Protein AF-A0A355YFS5-F1 (afdb_monomer)

pLDDT: mean 84.22, std 11.51, range [54.25, 98.62]

Structure (mmCIF, N/CA/C/O backbone):
data_AF-A0A355YFS5-F1
#
_entry.id   AF-A0A355YFS5-F1
#
loop_
_atom_site.group_PDB
_atom_site.id
_atom_site.type_symbol
_atom_site.label_atom_id
_atom_site.label_alt_id
_atom_site.label_comp_id
_atom_site.label_asym_id
_atom_site.label_entity_id
_atom_site.label_seq_id
_atom_site.pdbx_PDB_ins_code
_atom_site.Cartn_x
_atom_site.Cartn_y
_atom_site.Cartn_z
_atom_site.occupancy
_atom_site.B_iso_or_equiv
_atom_site.auth_seq_id
_atom_site.auth_comp_id
_atom_site.auth_asym_id
_atom_site.auth_atom_id
_atom_site.pdbx_PDB_model_num
ATOM 1 N N . PRO A 1 1 ? 4.089 -6.982 -7.637 1.00 54.25 1 PRO A N 1
ATOM 2 C CA . PRO A 1 1 ? 4.286 -6.676 -9.076 1.00 54.25 1 PRO A CA 1
ATOM 3 C C . PRO A 1 1 ? 3.265 -5.629 -9.540 1.00 54.25 1 PRO A C 1
ATOM 5 O O . PRO A 1 1 ? 2.140 -5.653 -9.047 1.00 54.25 1 PRO A O 1
ATOM 8 N N . ALA A 1 2 ? 3.640 -4.706 -10.433 1.00 56.62 2 ALA A N 1
ATOM 9 C CA . ALA A 1 2 ? 2.649 -3.838 -11.072 1.00 56.62 2 ALA A CA 1
ATOM 10 C C . ALA A 1 2 ? 1.625 -4.725 -11.798 1.00 56.62 2 ALA A C 1
ATOM 12 O O . ALA A 1 2 ? 2.013 -5.678 -12.477 1.00 56.62 2 ALA A O 1
ATOM 13 N N . SER A 1 3 ? 0.331 -4.475 -11.599 1.00 61.91 3 SER A N 1
ATOM 14 C CA . SER A 1 3 ? -0.702 -5.187 -12.350 1.00 61.91 3 SER A CA 1
ATOM 15 C C . SER A 1 3 ? -0.586 -4.822 -13.831 1.00 61.91 3 SER A C 1
ATOM 17 O O . SER A 1 3 ? -0.176 -3.714 -14.175 1.00 61.91 3 SER A O 1
ATOM 19 N N . SER A 1 4 ? -0.964 -5.737 -14.722 1.00 66.31 4 SER A N 1
ATOM 20 C CA . SER A 1 4 ? -0.893 -5.555 -16.181 1.00 66.31 4 SER A CA 1
ATOM 21 C C . SER A 1 4 ? -1.813 -4.451 -16.734 1.00 66.31 4 SER A C 1
ATOM 23 O O . SER A 1 4 ? -1.929 -4.313 -17.950 1.00 66.31 4 SER A O 1
ATOM 25 N N . GLY A 1 5 ? -2.493 -3.687 -15.871 1.00 71.69 5 GLY A N 1
ATOM 26 C CA . GLY A 1 5 ? -3.532 -2.736 -16.255 1.00 71.69 5 GLY A CA 1
ATOM 27 C C . GLY A 1 5 ? -4.729 -3.410 -16.940 1.00 71.69 5 GLY A C 1
ATOM 28 O O . GLY A 1 5 ? -4.944 -4.617 -16.816 1.00 71.69 5 GLY A O 1
ATOM 29 N N . LEU A 1 6 ? -5.518 -2.618 -17.670 1.00 78.25 6 LEU A N 1
ATOM 30 C CA . LEU A 1 6 ? -6.609 -3.101 -18.522 1.00 78.25 6 LEU A CA 1
ATOM 31 C C . LEU A 1 6 ? -6.033 -3.744 -19.794 1.00 78.25 6 LEU A C 1
ATOM 33 O O . LEU A 1 6 ? -5.452 -3.062 -20.637 1.00 78.25 6 LEU A O 1
ATOM 37 N N . ALA A 1 7 ? -6.206 -5.058 -19.947 1.00 81.88 7 ALA A N 1
ATOM 38 C CA . ALA A 1 7 ? -5.691 -5.814 -21.087 1.00 81.88 7 ALA A CA 1
ATOM 39 C C . ALA A 1 7 ? -6.626 -5.717 -22.307 1.00 81.88 7 ALA A C 1
ATOM 41 O O . ALA A 1 7 ? -7.400 -6.629 -22.589 1.00 81.88 7 ALA A O 1
ATOM 42 N N . LEU A 1 8 ? -6.549 -4.607 -23.040 1.00 82.44 8 LEU A N 1
ATOM 43 C CA . LEU A 1 8 ? -7.250 -4.437 -24.316 1.00 82.44 8 LEU A CA 1
ATOM 44 C C . LEU A 1 8 ? -6.327 -4.843 -25.477 1.00 82.44 8 LEU A C 1
ATOM 46 O O . LEU A 1 8 ? -5.224 -4.317 -25.610 1.00 82.44 8 LEU A O 1
ATOM 50 N N . GLY A 1 9 ? -6.762 -5.797 -26.306 1.00 85.25 9 GLY A N 1
ATOM 51 C CA . GLY A 1 9 ? -6.006 -6.261 -27.481 1.00 85.25 9 GLY A CA 1
ATOM 52 C C . GLY A 1 9 ? -4.745 -7.087 -27.157 1.00 85.25 9 GLY A C 1
ATOM 53 O O . GLY A 1 9 ? -4.552 -7.494 -26.007 1.00 85.25 9 GLY A O 1
ATOM 54 N N . PRO A 1 10 ? -3.887 -7.383 -28.152 1.00 87.38 10 PRO A N 1
ATOM 55 C CA . PRO A 1 10 ? -2.641 -8.133 -27.959 1.00 87.38 10 PRO A CA 1
ATOM 56 C C . PRO A 1 10 ? -1.566 -7.307 -27.230 1.00 87.38 10 PRO A C 1
ATOM 58 O O . PRO A 1 10 ? -1.529 -6.084 -27.342 1.00 87.38 10 PRO A O 1
ATOM 61 N N . ALA A 1 11 ? -0.677 -7.984 -26.492 1.00 87.38 11 ALA A N 1
ATOM 62 C CA . ALA A 1 11 ? 0.409 -7.343 -25.740 1.00 87.38 11 ALA A CA 1
ATOM 63 C C . ALA A 1 11 ? 1.517 -6.771 -26.635 1.00 87.38 11 ALA A C 1
ATOM 65 O O . ALA A 1 11 ? 2.114 -5.739 -26.332 1.00 87.38 11 ALA A O 1
ATOM 66 N N . LEU A 1 12 ? 1.780 -7.482 -27.730 1.00 90.62 12 LEU A N 1
ATOM 67 C CA . LEU A 1 12 ? 2.804 -7.194 -28.720 1.00 90.62 12 LEU A CA 1
ATOM 68 C C . LEU A 1 12 ? 2.163 -7.319 -30.099 1.00 90.62 12 LEU A C 1
ATOM 70 O O . LEU A 1 12 ? 1.553 -8.348 -30.402 1.00 90.62 12 LEU A O 1
ATOM 74 N N . ALA A 1 13 ? 2.320 -6.291 -30.922 1.00 90.38 13 ALA A N 1
ATOM 75 C CA . ALA A 1 13 ? 1.949 -6.307 -32.330 1.00 90.38 13 ALA A CA 1
ATOM 76 C C . ALA A 1 13 ? 3.207 -6.206 -33.199 1.00 90.38 13 ALA A C 1
ATOM 78 O O . ALA A 1 13 ? 4.175 -5.535 -32.839 1.00 90.38 13 ALA A O 1
ATOM 79 N N . GLU A 1 14 ? 3.202 -6.895 -34.335 1.00 89.94 14 GLU A N 1
ATOM 80 C CA . GLU A 1 14 ? 4.284 -6.811 -35.316 1.00 89.94 14 GLU A CA 1
ATOM 81 C C . GLU A 1 14 ? 4.243 -5.464 -36.036 1.00 89.94 14 GLU A C 1
ATOM 83 O O . GLU A 1 14 ? 3.168 -4.913 -36.285 1.00 89.94 14 GLU A O 1
ATOM 88 N N . THR A 1 15 ? 5.418 -4.933 -36.368 1.00 90.38 15 THR A N 1
ATOM 89 C CA . THR A 1 15 ? 5.541 -3.769 -37.246 1.00 90.38 15 THR A CA 1
ATOM 90 C C . THR A 1 15 ? 6.136 -4.198 -38.593 1.00 90.38 15 THR A C 1
ATOM 92 O O . THR A 1 15 ? 6.655 -5.308 -38.719 1.00 90.38 15 THR A O 1
ATOM 95 N N . PRO A 1 16 ? 6.098 -3.335 -39.625 1.00 92.94 16 PRO A N 1
ATOM 96 C CA . PRO A 1 16 ? 6.735 -3.624 -40.913 1.00 92.94 16 PRO A CA 1
ATOM 97 C C . PRO A 1 16 ? 8.262 -3.792 -40.837 1.00 92.94 16 PRO A C 1
ATOM 99 O O . PRO A 1 16 ? 8.883 -4.228 -41.803 1.00 92.94 16 PRO A O 1
ATOM 102 N N . GLN A 1 17 ? 8.883 -3.400 -39.722 1.00 93.25 17 GLN A N 1
ATOM 103 C CA . GLN A 1 17 ? 10.323 -3.482 -39.519 1.00 93.25 17 GLN A CA 1
ATOM 104 C C . GLN A 1 17 ? 10.672 -4.817 -38.844 1.00 93.25 17 GLN A C 1
ATOM 106 O O . GLN A 1 17 ? 10.110 -5.138 -37.794 1.00 93.25 17 GLN A O 1
ATOM 111 N N . PRO A 1 18 ? 11.620 -5.595 -39.394 1.00 88.88 18 PRO A N 1
ATOM 112 C CA . PRO A 1 18 ? 12.079 -6.822 -38.755 1.00 88.88 18 PRO A CA 1
ATOM 113 C C . PRO A 1 18 ? 12.598 -6.550 -37.341 1.00 88.88 18 PRO A C 1
ATOM 115 O O . PRO A 1 18 ? 13.287 -5.556 -37.123 1.00 88.88 18 PRO A O 1
ATOM 118 N N . GLN A 1 19 ? 12.310 -7.456 -36.401 1.00 86.62 19 GLN A N 1
ATOM 119 C CA . GLN A 1 19 ? 12.773 -7.373 -35.004 1.00 86.62 19 GLN A CA 1
ATOM 120 C C . GLN A 1 19 ? 12.272 -6.132 -34.238 1.00 86.62 19 GLN A C 1
ATOM 122 O O . GLN A 1 19 ? 12.827 -5.771 -33.200 1.00 86.62 19 GLN A O 1
ATOM 127 N N . VAL A 1 20 ? 11.217 -5.475 -34.728 1.00 90.12 20 VAL A N 1
ATOM 128 C CA . VAL A 1 20 ? 10.570 -4.351 -34.052 1.00 90.12 20 VAL A CA 1
ATOM 129 C C . VAL A 1 20 ? 9.119 -4.721 -33.766 1.00 90.12 20 VAL A C 1
ATOM 131 O O . VAL A 1 20 ? 8.367 -5.119 -34.653 1.00 90.12 20 VAL A O 1
ATOM 134 N N . TRP A 1 21 ? 8.713 -4.569 -32.506 1.00 91.69 21 TRP A N 1
ATOM 135 C CA . TRP A 1 21 ? 7.347 -4.825 -32.059 1.00 91.69 21 TRP A CA 1
ATOM 136 C C . TRP A 1 21 ? 6.787 -3.606 -31.347 1.00 91.69 21 TRP A C 1
ATOM 138 O O . TRP A 1 21 ? 7.477 -2.944 -30.570 1.00 91.69 21 TRP A O 1
ATOM 148 N N . LEU A 1 22 ? 5.504 -3.348 -31.571 1.00 90.44 22 LEU A N 1
ATOM 149 C CA . LEU A 1 22 ? 4.749 -2.401 -30.772 1.00 90.44 22 LEU A CA 1
ATOM 150 C C . LEU A 1 22 ? 4.282 -3.107 -29.494 1.00 90.44 22 LEU A C 1
ATOM 152 O O . LEU A 1 22 ? 3.385 -3.950 -29.540 1.00 90.44 22 LEU A O 1
ATOM 156 N N . ALA A 1 23 ? 4.889 -2.758 -28.360 1.00 89.94 23 ALA A N 1
ATOM 157 C CA . ALA A 1 23 ? 4.477 -3.239 -27.045 1.00 89.94 23 ALA A CA 1
ATOM 158 C C . ALA A 1 23 ? 3.436 -2.293 -26.433 1.00 89.94 23 ALA A C 1
ATOM 160 O O . ALA A 1 23 ? 3.743 -1.150 -26.099 1.00 89.94 23 ALA A O 1
ATOM 161 N N . THR A 1 24 ? 2.203 -2.772 -26.272 1.00 88.56 24 THR A N 1
ATOM 162 C CA . THR A 1 24 ? 1.114 -2.024 -25.615 1.00 88.56 24 THR A CA 1
ATOM 163 C C . THR A 1 24 ? 1.088 -2.267 -24.107 1.00 88.56 24 THR A C 1
ATOM 165 O O . THR A 1 24 ? 0.632 -1.418 -23.344 1.00 88.56 24 THR A O 1
ATOM 168 N N . ARG A 1 25 ? 1.603 -3.423 -23.668 1.00 86.75 25 ARG A N 1
ATOM 169 C CA . ARG A 1 25 ? 1.786 -3.796 -22.261 1.00 86.75 25 ARG A CA 1
ATOM 170 C C . ARG A 1 25 ? 3.041 -4.645 -22.072 1.00 86.75 25 ARG A C 1
ATOM 172 O O . ARG A 1 25 ? 3.456 -5.376 -22.969 1.00 86.75 25 ARG A O 1
ATOM 179 N N . LEU A 1 26 ? 3.605 -4.581 -20.867 1.00 85.12 26 LEU A N 1
ATOM 180 C CA . LEU A 1 26 ? 4.709 -5.432 -20.422 1.00 85.12 26 LEU A CA 1
ATOM 181 C C . LEU A 1 26 ? 4.170 -6.794 -19.961 1.00 85.12 26 LEU A C 1
ATOM 183 O O . LEU A 1 26 ? 3.861 -6.999 -18.791 1.00 85.12 26 LEU A O 1
ATOM 187 N N . ASP A 1 27 ? 4.041 -7.713 -20.912 1.00 87.12 27 ASP A N 1
ATOM 188 C CA . ASP A 1 27 ? 3.671 -9.113 -20.691 1.00 87.12 27 ASP A CA 1
ATOM 189 C C . ASP A 1 27 ? 4.923 -9.984 -20.866 1.00 87.12 27 ASP A C 1
ATOM 191 O O . ASP A 1 27 ? 5.345 -10.268 -21.988 1.00 87.12 27 ASP A O 1
ATOM 195 N N . LEU A 1 28 ? 5.570 -10.342 -19.751 1.00 87.50 28 LEU A N 1
ATOM 196 C CA . LEU A 1 28 ? 6.852 -11.054 -19.767 1.00 87.50 28 LEU A CA 1
ATOM 197 C C . LEU A 1 28 ? 6.768 -12.397 -20.519 1.00 87.50 28 LEU A C 1
ATOM 199 O O . LEU A 1 28 ? 7.638 -12.634 -21.355 1.00 87.50 28 LEU A O 1
ATOM 203 N N . PRO A 1 29 ? 5.745 -13.250 -20.311 1.00 88.12 29 PRO A N 1
ATOM 204 C CA . PRO A 1 29 ? 5.553 -14.449 -21.127 1.00 88.12 29 PRO A CA 1
ATOM 205 C C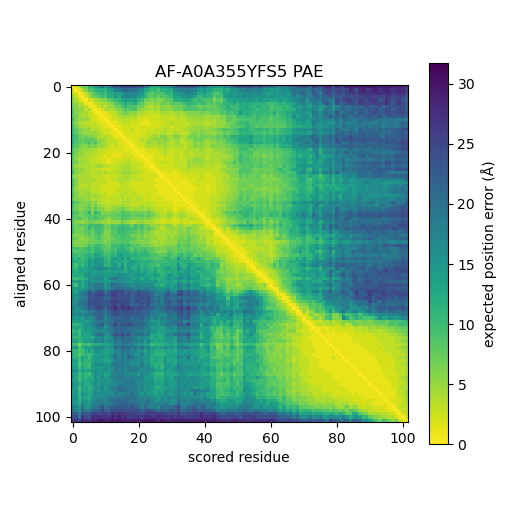 . PRO A 1 29 ? 5.458 -14.169 -22.632 1.00 88.12 29 PRO A C 1
ATOM 207 O O . PRO A 1 29 ? 6.119 -14.845 -23.423 1.00 88.12 29 PRO A O 1
ATOM 210 N N . ALA A 1 30 ? 4.677 -13.164 -23.043 1.00 88.38 30 ALA A N 1
ATOM 211 C CA . ALA A 1 30 ? 4.537 -12.821 -24.459 1.00 88.38 30 ALA A CA 1
ATOM 212 C C . ALA A 1 30 ? 5.858 -12.312 -25.062 1.00 88.38 30 ALA A C 1
ATOM 214 O O . ALA A 1 30 ? 6.200 -12.660 -26.193 1.00 88.38 30 ALA A O 1
ATOM 215 N N . ILE A 1 31 ? 6.620 -11.523 -24.298 1.00 89.75 31 ILE A N 1
ATOM 216 C CA . ILE A 1 31 ? 7.945 -11.037 -24.701 1.00 89.75 31 IL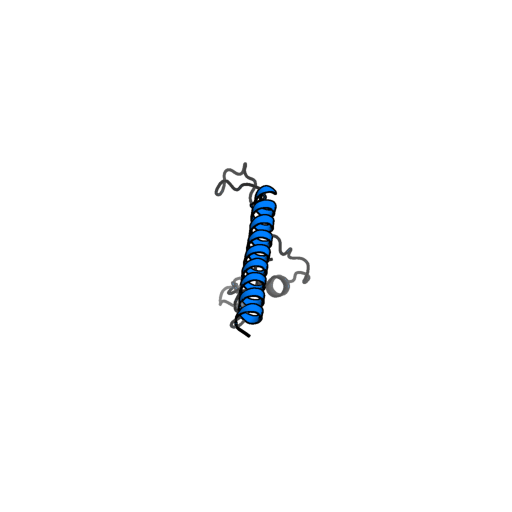E A CA 1
ATOM 217 C C . ILE A 1 31 ? 8.926 -12.208 -24.817 1.00 89.75 31 ILE A C 1
ATOM 219 O O . ILE A 1 31 ? 9.604 -12.328 -25.834 1.00 89.75 31 ILE A O 1
ATOM 223 N N . ALA A 1 32 ? 8.975 -13.101 -23.825 1.00 91.44 32 ALA A N 1
ATOM 224 C CA . ALA A 1 32 ? 9.856 -14.268 -23.842 1.00 91.44 32 ALA A CA 1
ATOM 225 C C . ALA A 1 32 ? 9.600 -15.142 -25.078 1.00 91.44 32 ALA A C 1
ATOM 227 O O . ALA A 1 32 ? 10.544 -15.493 -25.782 1.00 91.44 32 ALA A O 1
ATOM 228 N N . ALA A 1 33 ? 8.328 -15.398 -25.401 1.00 90.12 33 ALA A N 1
ATOM 229 C CA . ALA A 1 33 ? 7.946 -16.151 -26.592 1.00 90.12 33 ALA A CA 1
ATOM 230 C C . ALA A 1 33 ? 8.429 -15.484 -27.892 1.00 90.12 33 ALA A C 1
ATOM 232 O O . ALA A 1 33 ? 8.944 -16.165 -28.776 1.00 90.12 33 ALA A O 1
ATOM 233 N N . ARG A 1 34 ? 8.312 -14.152 -28.007 1.00 88.69 34 ARG A N 1
ATOM 234 C CA . ARG A 1 34 ? 8.794 -13.403 -29.184 1.00 88.69 34 ARG A CA 1
ATOM 235 C C . ARG A 1 34 ? 10.316 -13.390 -29.305 1.00 88.69 34 ARG A C 1
ATOM 237 O O . ARG A 1 34 ? 10.824 -13.395 -30.421 1.00 88.69 34 ARG A O 1
ATOM 244 N N . LEU A 1 35 ? 11.024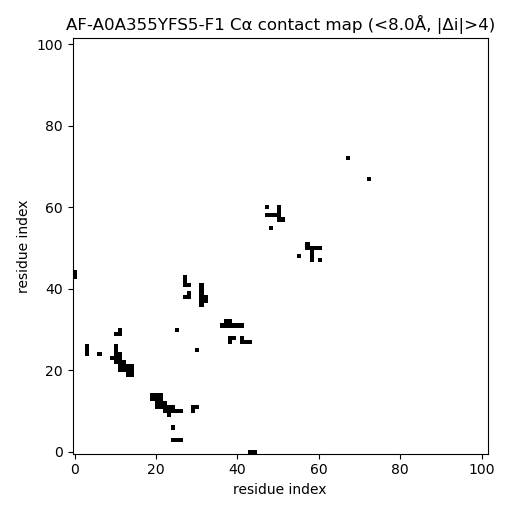 -13.405 -28.180 1.00 89.44 35 LEU A N 1
ATOM 245 C CA . LEU A 1 35 ? 12.487 -13.445 -28.129 1.00 89.44 35 LEU A CA 1
ATOM 246 C C . LEU A 1 35 ? 13.065 -14.869 -28.224 1.00 89.44 35 LEU A C 1
ATOM 248 O O . LEU A 1 35 ? 14.283 -15.023 -28.206 1.00 89.44 35 LEU A O 1
ATOM 252 N N . GLY A 1 36 ? 12.227 -15.910 -28.301 1.00 91.69 36 GLY A N 1
ATOM 253 C CA . GLY A 1 36 ? 12.684 -17.305 -28.303 1.00 91.69 36 GLY A CA 1
ATOM 254 C C . GLY A 1 36 ? 13.296 -17.753 -26.970 1.00 91.69 36 GLY A C 1
ATOM 255 O O . GLY A 1 36 ? 14.105 -18.678 -26.934 1.00 91.69 36 GLY A O 1
ATOM 256 N N . LEU A 1 37 ? 12.934 -17.087 -25.873 1.00 92.38 37 LEU A N 1
ATOM 257 C CA . LEU A 1 37 ? 13.399 -17.385 -24.522 1.00 92.38 37 LEU A CA 1
ATOM 258 C C . LEU A 1 37 ? 12.408 -18.314 -23.800 1.00 92.38 37 LEU A C 1
ATOM 260 O O . LEU A 1 37 ? 11.209 -18.285 -24.091 1.00 92.38 37 LEU A O 1
ATOM 264 N N . PRO A 1 38 ? 12.860 -19.110 -22.813 1.00 89.94 38 PRO A N 1
ATOM 265 C CA . PRO A 1 38 ? 11.941 -19.874 -21.981 1.00 89.94 38 PRO A CA 1
ATOM 266 C C . PRO A 1 38 ? 11.047 -18.931 -21.161 1.00 89.94 38 PRO A C 1
ATOM 268 O O . PRO A 1 38 ? 11.449 -17.827 -20.792 1.00 89.94 38 PRO A O 1
ATOM 271 N N . ALA A 1 39 ? 9.825 -19.374 -20.850 1.00 80.69 39 ALA A N 1
ATOM 272 C CA . ALA A 1 39 ? 8.778 -18.530 -20.260 1.00 80.69 39 ALA A CA 1
ATOM 273 C C . ALA A 1 39 ? 9.153 -17.881 -18.910 1.00 80.69 39 ALA A C 1
ATOM 275 O O . ALA A 1 39 ? 8.564 -16.875 -18.524 1.00 80.69 39 ALA A O 1
ATOM 276 N N . ASN A 1 40 ? 10.133 -18.440 -18.197 1.00 83.12 40 ASN A N 1
ATOM 277 C CA . ASN A 1 40 ? 10.648 -17.956 -16.917 1.00 83.12 40 ASN A CA 1
ATOM 278 C C . ASN A 1 40 ? 12.015 -17.251 -17.018 1.00 83.12 40 ASN A C 1
ATOM 280 O O . ASN A 1 40 ? 12.583 -16.905 -15.985 1.00 83.12 40 ASN A O 1
ATOM 284 N N . ALA A 1 41 ? 12.559 -17.040 -18.223 1.00 87.31 41 ALA A N 1
ATOM 285 C CA . ALA A 1 41 ? 13.845 -16.355 -18.400 1.00 87.31 41 ALA A CA 1
ATOM 286 C C . ALA A 1 41 ? 13.799 -14.888 -17.967 1.00 87.31 41 ALA A C 1
ATOM 288 O O . ALA A 1 41 ? 14.805 -14.332 -17.532 1.00 87.31 41 ALA A O 1
ATOM 289 N N . LEU A 1 42 ? 12.643 -14.244 -18.127 1.00 86.75 42 LEU A N 1
ATOM 290 C CA . LEU A 1 42 ? 12.475 -12.835 -17.812 1.00 86.75 42 LEU A CA 1
ATOM 291 C C . LEU A 1 42 ? 12.002 -12.689 -16.367 1.00 86.75 42 LEU A C 1
ATOM 293 O O . LEU A 1 42 ? 10.917 -13.139 -15.998 1.00 86.75 42 LEU A O 1
ATOM 297 N N . ALA A 1 43 ? 12.818 -12.030 -15.548 1.00 82.25 43 ALA A N 1
ATOM 298 C CA . ALA A 1 43 ? 12.479 -11.750 -14.165 1.00 82.25 43 ALA A CA 1
ATOM 299 C C . ALA A 1 43 ? 11.538 -10.538 -14.066 1.00 82.25 43 ALA A C 1
ATOM 301 O O . ALA A 1 43 ? 11.833 -9.461 -14.580 1.00 82.25 43 ALA A O 1
ATOM 302 N N . GLY A 1 44 ? 10.424 -10.684 -13.345 1.00 78.56 44 GLY A N 1
ATOM 303 C CA . GLY A 1 44 ? 9.459 -9.609 -13.068 1.00 78.56 44 GLY A CA 1
ATOM 304 C C . GLY A 1 44 ? 9.932 -8.600 -12.016 1.00 78.56 44 GLY A C 1
ATOM 305 O O . GLY A 1 44 ? 9.131 -8.141 -11.198 1.00 78.56 44 GLY A O 1
ATOM 306 N N . HIS A 1 45 ? 11.230 -8.304 -11.978 1.00 81.62 45 HIS A N 1
ATOM 307 C CA . HIS A 1 45 ? 11.833 -7.390 -11.016 1.00 81.62 45 HIS A CA 1
ATOM 308 C C . HIS A 1 45 ? 12.008 -6.003 -11.629 1.00 81.62 45 HIS A C 1
ATOM 310 O O . HIS A 1 45 ? 12.359 -5.854 -12.796 1.00 81.62 45 HIS A O 1
ATOM 316 N N . VAL A 1 46 ? 11.782 -4.971 -10.819 1.00 77.94 46 VAL A N 1
ATOM 317 C CA . VAL A 1 46 ? 12.101 -3.595 -11.200 1.00 77.94 46 VAL A CA 1
ATOM 318 C C . VAL A 1 46 ? 13.548 -3.343 -10.810 1.00 77.94 46 VAL A C 1
ATOM 320 O O . VAL A 1 46 ? 13.859 -3.244 -9.622 1.00 77.94 46 VAL A O 1
ATOM 323 N N . LEU A 1 47 ? 14.433 -3.248 -11.801 1.00 81.06 47 LEU A N 1
ATOM 324 C CA . LEU A 1 47 ? 15.819 -2.873 -11.556 1.00 81.06 47 LEU A CA 1
ATOM 325 C C . LEU A 1 47 ? 15.869 -1.390 -11.177 1.00 81.06 47 LEU A C 1
ATOM 327 O O . LEU A 1 47 ? 15.491 -0.516 -11.960 1.00 81.06 47 LEU A O 1
ATOM 331 N N . ARG A 1 48 ? 16.311 -1.109 -9.952 1.00 79.31 48 ARG A N 1
ATOM 332 C CA . ARG A 1 48 ? 16.583 0.253 -9.493 1.00 79.31 48 ARG A CA 1
ATOM 333 C C . ARG A 1 48 ? 18.055 0.531 -9.739 1.00 79.31 48 ARG A C 1
ATOM 335 O O . ARG A 1 48 ? 18.900 -0.307 -9.444 1.00 79.31 48 ARG A O 1
ATOM 342 N N . LEU A 1 49 ? 18.329 1.690 -10.317 1.00 83.75 49 LEU A N 1
ATOM 343 C CA . LEU A 1 49 ? 19.692 2.118 -10.572 1.00 83.75 49 LEU A CA 1
ATOM 344 C C . LEU A 1 49 ? 20.415 2.383 -9.248 1.00 83.75 49 LEU A C 1
ATOM 346 O O . LEU A 1 49 ? 19.787 2.848 -8.295 1.00 83.75 49 LEU A O 1
ATOM 350 N N . ASP A 1 50 ? 21.710 2.077 -9.219 1.00 83.62 50 ASP A N 1
ATOM 351 C CA . ASP A 1 50 ? 22.580 2.355 -8.079 1.00 83.62 50 ASP A CA 1
ATOM 352 C C . ASP A 1 50 ? 22.495 3.851 -7.709 1.00 83.62 50 ASP A C 1
ATOM 354 O O . ASP A 1 50 ? 22.615 4.691 -8.607 1.00 83.62 50 ASP A O 1
ATOM 358 N N . PRO A 1 51 ? 22.289 4.215 -6.430 1.00 81.12 51 PRO A N 1
ATOM 359 C CA . PRO A 1 51 ? 22.290 5.608 -5.989 1.00 81.12 51 PRO A CA 1
ATOM 360 C C . PRO A 1 51 ? 23.557 6.387 -6.361 1.00 81.12 51 PRO A C 1
ATOM 362 O O . PRO A 1 51 ? 23.481 7.599 -6.547 1.00 81.12 51 PRO A O 1
ATOM 365 N N . ALA A 1 52 ? 24.705 5.711 -6.469 1.00 84.06 52 ALA A N 1
ATOM 366 C CA . ALA A 1 52 ? 25.984 6.298 -6.860 1.00 84.06 52 ALA A CA 1
ATOM 367 C C . ALA A 1 52 ? 26.159 6.423 -8.386 1.00 84.06 52 ALA A C 1
ATOM 369 O O . ALA A 1 52 ? 27.174 6.941 -8.854 1.00 84.06 52 ALA A O 1
ATOM 370 N N . SER A 1 53 ? 25.192 5.953 -9.178 1.00 85.38 53 SER A N 1
ATOM 371 C CA . SER A 1 53 ? 25.228 6.079 -10.632 1.00 85.38 53 SER A CA 1
ATOM 372 C C . SER A 1 53 ? 25.209 7.554 -11.060 1.00 85.38 53 SER A C 1
ATOM 374 O O . SER A 1 53 ? 24.327 8.299 -10.631 1.00 85.38 53 SER A O 1
ATOM 376 N N . PRO A 1 54 ? 26.094 7.979 -11.986 1.00 84.06 54 PRO A N 1
ATOM 377 C CA . PRO A 1 54 ? 26.059 9.328 -12.559 1.00 84.06 54 PRO A CA 1
ATOM 378 C C . PRO A 1 54 ? 24.874 9.533 -13.518 1.00 84.06 54 PRO A C 1
ATOM 380 O O . PRO A 1 54 ? 24.600 10.653 -13.945 1.00 84.06 54 PRO A O 1
ATOM 383 N N . LEU A 1 55 ? 24.188 8.450 -13.894 1.00 83.62 55 LEU A N 1
ATOM 384 C CA . LEU A 1 55 ? 22.997 8.465 -14.734 1.00 83.62 55 LEU A CA 1
ATOM 385 C C . LEU A 1 55 ? 21.738 8.406 -13.870 1.00 83.62 55 LEU A C 1
ATOM 387 O O . LEU A 1 55 ? 21.684 7.649 -12.905 1.00 83.62 55 LEU A O 1
ATOM 391 N N . GLY A 1 56 ? 20.697 9.125 -14.288 1.00 79.31 56 GLY A N 1
ATOM 392 C CA . GLY A 1 56 ? 19.383 9.102 -13.649 1.00 79.31 56 GLY A CA 1
ATOM 393 C C . GLY A 1 56 ? 19.260 10.013 -12.426 1.00 79.31 56 GLY A C 1
ATOM 394 O O . GLY A 1 56 ? 20.145 10.793 -12.099 1.00 79.31 56 GLY A O 1
ATOM 395 N N . TYR A 1 57 ? 18.101 9.937 -11.7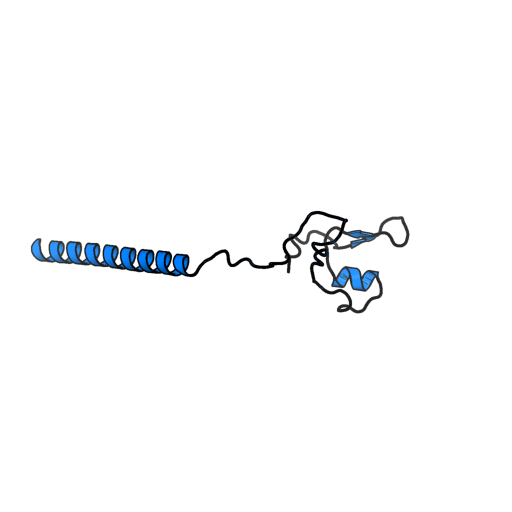74 1.00 75.31 57 TYR A N 1
ATOM 396 C CA . TYR A 1 57 ? 17.834 10.652 -10.527 1.00 75.31 57 TYR A CA 1
ATOM 397 C C . TYR A 1 57 ? 18.298 9.824 -9.331 1.00 75.31 57 TYR A C 1
ATOM 399 O O . TYR A 1 57 ? 18.181 8.594 -9.354 1.00 75.31 57 TYR A O 1
ATOM 407 N N . THR A 1 58 ? 18.742 10.503 -8.273 1.00 72.06 58 THR A N 1
ATOM 408 C CA . THR A 1 58 ? 19.038 9.877 -6.984 1.00 72.06 58 THR A CA 1
ATOM 409 C C . THR A 1 58 ? 17.805 9.118 -6.493 1.00 72.06 58 THR A C 1
ATOM 411 O O . THR A 1 58 ? 16.695 9.653 -6.429 1.00 72.06 58 THR A O 1
ATOM 414 N N . ARG A 1 59 ? 17.972 7.827 -6.205 1.00 72.62 59 ARG A N 1
ATOM 415 C CA . ARG A 1 59 ? 16.902 6.967 -5.695 1.00 72.62 59 ARG A CA 1
ATOM 416 C C . ARG A 1 59 ? 17.351 6.352 -4.389 1.00 72.62 59 ARG A C 1
ATOM 418 O O . ARG A 1 59 ? 18.382 5.700 -4.344 1.00 72.62 59 ARG A O 1
ATOM 425 N N . ASP A 1 60 ? 16.539 6.525 -3.361 1.00 70.50 60 ASP A N 1
ATOM 426 C CA . ASP A 1 60 ? 16.743 5.856 -2.085 1.00 70.50 60 ASP A CA 1
ATOM 427 C C . ASP A 1 60 ? 16.436 4.358 -2.226 1.00 70.50 60 ASP A C 1
ATOM 429 O O . ASP A 1 60 ? 15.349 4.001 -2.683 1.00 70.50 60 ASP A O 1
ATOM 433 N N . LEU A 1 61 ? 17.375 3.474 -1.885 1.00 72.44 61 LEU A N 1
ATOM 434 C CA . LEU A 1 61 ? 17.166 2.026 -1.970 1.00 72.44 61 LEU A CA 1
ATOM 435 C C . LEU A 1 61 ? 16.263 1.482 -0.862 1.00 72.44 61 LEU A C 1
ATOM 437 O O . LEU A 1 61 ? 15.836 0.331 -0.980 1.00 72.44 61 LEU A O 1
ATOM 441 N N . ASP A 1 62 ? 15.886 2.295 0.126 1.00 70.38 62 ASP A N 1
ATOM 442 C CA . ASP A 1 62 ? 14.885 1.924 1.118 1.00 70.38 62 ASP A CA 1
ATOM 443 C C . ASP A 1 62 ? 13.533 1.704 0.423 1.00 70.38 62 ASP A C 1
ATOM 445 O O . ASP A 1 62 ? 12.781 2.616 0.083 1.00 70.38 62 ASP A O 1
ATOM 449 N N . LEU A 1 63 ? 13.240 0.434 0.132 1.00 61.19 63 LEU A N 1
ATOM 450 C CA . LEU A 1 63 ? 12.040 -0.012 -0.583 1.00 61.19 63 LEU A CA 1
ATOM 451 C C . LEU A 1 63 ? 10.762 0.143 0.252 1.00 61.19 63 LEU A C 1
ATOM 453 O O . LEU A 1 63 ? 9.665 -0.021 -0.278 1.00 61.19 63 LEU A O 1
ATOM 457 N N . LEU A 1 64 ? 10.898 0.439 1.546 1.00 62.88 64 LEU A N 1
ATOM 458 C CA . LEU A 1 64 ? 9.792 0.551 2.484 1.00 62.88 64 LEU A CA 1
ATOM 459 C C . LEU A 1 64 ? 10.244 1.327 3.737 1.00 62.88 64 LEU A C 1
ATOM 461 O O . LEU A 1 64 ? 10.343 0.730 4.812 1.00 62.88 64 LEU A O 1
ATOM 465 N N . PRO A 1 65 ? 10.549 2.640 3.651 1.00 57.78 65 PRO A N 1
ATOM 466 C CA . PRO A 1 65 ? 10.706 3.430 4.865 1.00 57.78 65 PRO A CA 1
ATOM 467 C C . PRO A 1 65 ? 9.400 3.255 5.631 1.00 57.78 65 PRO A C 1
ATOM 469 O O . PRO A 1 65 ? 8.339 3.542 5.085 1.00 57.78 65 PRO A O 1
ATOM 472 N N . ASN A 1 66 ? 9.444 2.662 6.823 1.00 58.38 66 ASN A N 1
ATOM 473 C CA . ASN A 1 66 ? 8.243 2.303 7.565 1.00 58.38 66 ASN A CA 1
ATOM 474 C C . ASN A 1 66 ? 7.389 3.561 7.795 1.00 58.38 66 ASN A C 1
ATOM 476 O O . ASN A 1 66 ? 7.609 4.331 8.731 1.00 58.38 66 ASN A O 1
ATOM 480 N N . THR A 1 67 ? 6.403 3.777 6.924 1.00 63.19 67 THR A N 1
ATOM 481 C CA . THR A 1 67 ? 5.549 4.962 6.941 1.00 63.19 67 THR A CA 1
ATOM 482 C C . THR A 1 67 ? 4.464 4.848 8.004 1.00 63.19 67 THR A C 1
ATOM 484 O O . THR A 1 67 ? 3.572 5.688 8.043 1.00 63.19 67 THR A O 1
ATOM 487 N N . LEU A 1 68 ? 4.494 3.839 8.876 1.00 62.34 68 LEU A N 1
ATOM 488 C CA . LEU A 1 68 ? 3.652 3.732 10.061 1.00 62.34 68 LEU A CA 1
ATOM 489 C C . LEU A 1 68 ? 4.533 3.444 11.284 1.00 62.34 68 LEU A C 1
ATOM 491 O O . LEU A 1 68 ? 4.686 2.292 11.688 1.00 62.34 68 LEU A O 1
ATOM 495 N N . PRO A 1 69 ? 5.110 4.485 11.916 1.00 69.19 69 PRO A N 1
ATOM 496 C CA . PRO A 1 69 ? 5.794 4.300 13.184 1.00 69.19 69 PRO A CA 1
ATOM 497 C C . PRO A 1 69 ? 4.834 3.660 14.209 1.00 69.19 69 PRO A C 1
ATOM 499 O O . PRO A 1 69 ? 3.639 3.976 14.192 1.00 69.19 69 PRO A O 1
ATOM 502 N N . PRO A 1 70 ? 5.327 2.804 15.127 1.00 69.38 70 PRO A N 1
ATOM 503 C CA . PRO A 1 70 ? 4.511 2.082 16.114 1.00 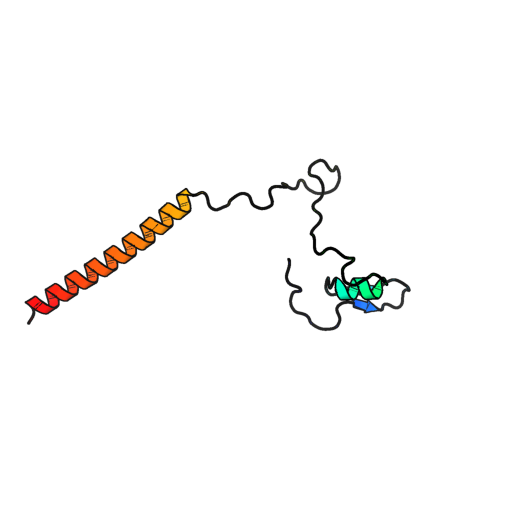69.38 70 PRO A CA 1
ATOM 504 C C . PRO A 1 70 ? 3.523 2.964 16.893 1.00 69.38 70 PRO A C 1
ATOM 506 O O . PRO A 1 70 ? 2.427 2.531 17.243 1.00 69.38 70 PRO A O 1
ATOM 509 N N . SER A 1 71 ? 3.869 4.236 17.105 1.00 74.62 71 SER A N 1
ATOM 510 C CA . SER A 1 71 ? 3.012 5.235 17.749 1.00 74.62 71 SER A CA 1
ATOM 511 C C . SER A 1 71 ? 1.667 5.448 17.041 1.00 74.62 71 SER A C 1
ATOM 513 O O . SER A 1 71 ? 0.663 5.705 17.707 1.00 74.62 71 SER A O 1
ATOM 515 N N . ARG A 1 72 ? 1.599 5.290 15.711 1.00 79.06 72 ARG A N 1
ATOM 516 C CA . ARG A 1 72 ? 0.337 5.388 14.957 1.00 79.06 72 ARG A CA 1
ATOM 517 C C . ARG A 1 72 ? -0.618 4.241 15.294 1.00 79.06 72 ARG A C 1
ATOM 519 O O . ARG A 1 72 ? -1.821 4.475 15.369 1.00 79.06 72 ARG A O 1
ATOM 526 N N . HIS A 1 73 ? -0.107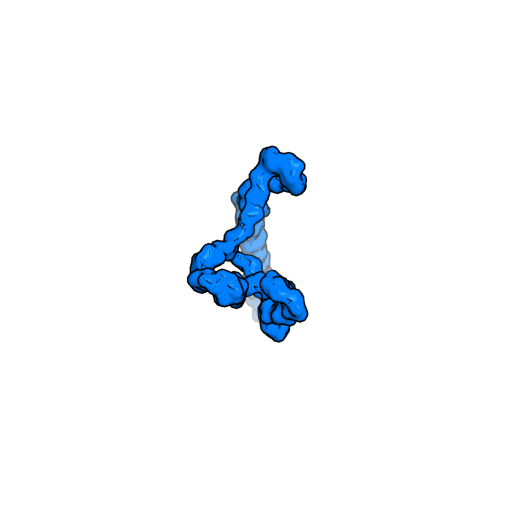 3.041 15.583 1.00 81.56 73 HIS A N 1
ATOM 527 C CA . HIS A 1 73 ? -0.938 1.913 16.026 1.00 81.56 73 HIS A CA 1
ATOM 528 C C . HIS A 1 73 ? -1.580 2.176 17.393 1.00 81.56 73 HIS A C 1
ATOM 530 O O . HIS A 1 73 ? -2.746 1.840 17.596 1.00 81.56 73 HIS A O 1
ATOM 536 N N . LEU A 1 74 ? -0.856 2.839 18.300 1.00 88.19 74 LEU A N 1
ATOM 537 C CA . LEU A 1 74 ? -1.398 3.255 19.594 1.00 88.19 74 LEU A CA 1
ATOM 538 C C . LEU A 1 74 ? -2.520 4.286 19.421 1.00 88.19 74 LEU A C 1
ATOM 540 O O . LEU A 1 74 ? -3.577 4.141 20.030 1.00 88.19 74 LEU A O 1
ATOM 544 N N . GLY A 1 75 ? -2.323 5.283 18.550 1.00 89.31 75 GLY A N 1
ATOM 545 C CA . GLY A 1 75 ? -3.354 6.276 18.232 1.00 89.31 75 GLY A CA 1
ATOM 546 C C . GLY A 1 75 ? -4.656 5.636 17.738 1.00 89.31 75 GLY A C 1
ATOM 547 O O . GLY A 1 75 ? -5.728 5.956 18.248 1.00 89.31 75 GLY A O 1
ATOM 548 N N . TYR A 1 76 ? -4.564 4.673 16.815 1.00 92.25 76 TYR A N 1
ATOM 549 C CA . TYR A 1 76 ? -5.732 3.921 16.347 1.00 92.25 76 TYR A CA 1
ATOM 550 C C . TYR A 1 76 ? -6.389 3.096 17.454 1.00 92.25 76 TYR A C 1
ATOM 552 O O . TYR A 1 76 ? -7.611 3.103 17.567 1.00 92.25 76 TYR A O 1
ATOM 560 N N . ALA A 1 77 ? -5.611 2.411 18.295 1.00 94.31 77 ALA A N 1
ATOM 561 C CA . ALA A 1 77 ? -6.168 1.644 19.406 1.00 94.31 77 ALA A CA 1
ATOM 562 C C . ALA A 1 77 ? -6.996 2.541 20.341 1.00 94.31 77 ALA A C 1
ATOM 564 O O . ALA A 1 77 ? -8.148 2.228 20.636 1.00 94.31 77 ALA A O 1
ATOM 565 N N . VAL A 1 78 ? -6.450 3.696 20.738 1.00 96.69 78 VAL A N 1
ATOM 566 C CA . VAL A 1 78 ? -7.157 4.675 21.580 1.00 96.69 78 VAL A CA 1
ATOM 567 C C . VAL A 1 78 ? -8.445 5.157 20.913 1.00 96.69 78 VAL A C 1
ATOM 569 O O . VAL A 1 78 ? -9.474 5.222 21.581 1.00 96.69 78 VAL A O 1
ATOM 572 N N . GLN A 1 79 ? -8.424 5.445 19.608 1.00 96.81 79 GLN A N 1
ATOM 573 C CA . GLN A 1 79 ? -9.625 5.843 18.865 1.00 96.81 79 GLN A CA 1
ATOM 574 C C . GLN A 1 79 ? -10.717 4.768 18.919 1.00 96.81 79 GLN A C 1
ATOM 576 O O . GLN A 1 79 ? -11.862 5.079 19.249 1.00 96.81 79 GLN A O 1
ATOM 581 N N . TRP A 1 80 ? -10.372 3.505 18.651 1.00 98.12 80 TRP A N 1
ATOM 582 C CA . TRP A 1 80 ? -11.334 2.401 18.690 1.00 98.12 80 TRP A CA 1
ATOM 583 C C . TRP A 1 80 ? -11.908 2.182 20.094 1.00 98.12 80 TRP A C 1
ATOM 585 O O . TRP A 1 80 ? -13.122 2.023 20.236 1.00 98.12 80 TRP A O 1
ATOM 595 N N . PHE A 1 81 ? -11.078 2.243 21.141 1.00 98.06 81 PHE A N 1
ATOM 596 C CA . PHE A 1 81 ? -11.549 2.124 22.524 1.00 98.06 81 PHE A CA 1
ATOM 597 C C . PHE A 1 81 ? -12.422 3.306 22.954 1.00 98.06 81 PHE A C 1
ATOM 599 O O . PHE A 1 81 ? -13.459 3.096 23.581 1.00 98.06 81 PHE A O 1
ATOM 606 N N . ALA A 1 82 ? -12.052 4.536 22.590 1.00 98.44 82 ALA A N 1
ATOM 607 C CA . ALA A 1 82 ? -12.853 5.723 22.876 1.00 98.44 82 ALA A CA 1
ATOM 608 C C . ALA A 1 82 ? -14.221 5.654 22.181 1.00 98.44 82 ALA A C 1
ATOM 610 O O . ALA A 1 82 ? -15.244 5.941 22.803 1.00 98.44 82 ALA A O 1
ATOM 611 N N . MET A 1 83 ? -14.256 5.210 20.920 1.00 98.50 83 MET A N 1
ATOM 612 C CA . MET A 1 83 ? -15.500 5.009 20.179 1.00 98.50 83 MET A CA 1
ATOM 613 C C . MET A 1 83 ? -16.375 3.931 20.835 1.00 98.50 83 MET A C 1
ATOM 615 O O . MET A 1 83 ? -17.563 4.160 21.056 1.00 98.50 83 MET A O 1
ATOM 619 N N . ALA A 1 84 ? -15.796 2.784 21.204 1.00 98.50 84 ALA A N 1
ATOM 620 C CA . ALA A 1 84 ? -16.518 1.719 21.898 1.00 98.50 84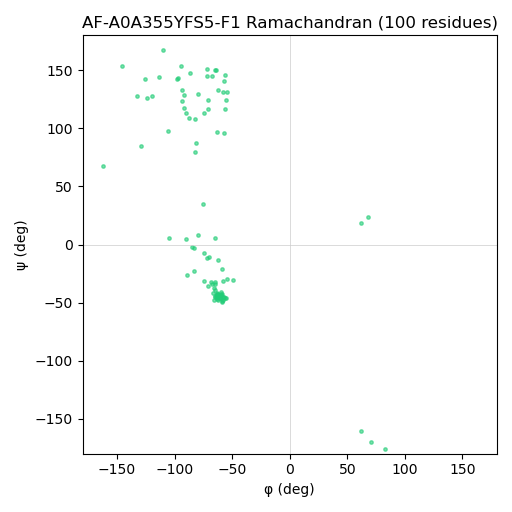 ALA A CA 1
ATOM 621 C C . ALA A 1 84 ? -17.094 2.194 23.245 1.00 98.50 84 ALA A C 1
ATOM 623 O O . ALA A 1 84 ? -18.259 1.931 23.549 1.00 98.50 84 ALA A O 1
ATOM 624 N N . LEU A 1 85 ? -16.310 2.947 24.026 1.00 98.62 85 LEU A N 1
ATOM 625 C CA . LEU A 1 85 ? -16.745 3.519 25.300 1.00 98.62 85 LEU A CA 1
ATOM 626 C C . LEU A 1 85 ? -17.892 4.522 25.115 1.00 98.62 85 LEU A C 1
ATOM 628 O O . LEU A 1 85 ? -18.869 4.473 25.862 1.00 98.62 85 LEU A O 1
ATOM 632 N N . ALA A 1 86 ? -17.806 5.403 24.115 1.00 98.56 86 ALA A N 1
ATOM 633 C CA . ALA A 1 86 ? -18.858 6.370 23.812 1.00 98.56 86 ALA A CA 1
ATOM 634 C C . ALA A 1 86 ? -20.178 5.671 23.451 1.00 98.56 86 ALA A C 1
ATOM 636 O O . ALA A 1 86 ? -21.229 6.013 23.996 1.00 98.56 86 ALA A O 1
ATOM 637 N N . VAL A 1 87 ? -20.122 4.645 22.595 1.00 98.56 87 VAL A N 1
ATOM 638 C CA . VAL A 1 87 ? -21.293 3.831 22.229 1.00 98.56 87 VAL A CA 1
ATOM 639 C C . VAL A 1 87 ? -21.891 3.143 23.459 1.00 98.56 87 VAL A C 1
ATOM 641 O O . VAL A 1 87 ? -23.107 3.196 23.659 1.00 98.56 87 VAL A O 1
ATOM 644 N N . LEU A 1 88 ? -21.055 2.552 24.319 1.00 98.62 88 LEU A N 1
ATOM 645 C CA . LEU A 1 88 ? -21.503 1.896 25.549 1.00 98.62 88 LEU A CA 1
ATOM 646 C C . LEU A 1 88 ? -22.182 2.884 26.512 1.00 98.62 88 LEU A C 1
ATOM 648 O O . LEU A 1 88 ? -23.245 2.582 27.055 1.00 98.62 88 LEU A O 1
ATOM 652 N N . ALA A 1 89 ? -21.607 4.075 26.694 1.00 98.50 89 ALA A N 1
ATOM 653 C CA . ALA A 1 89 ? -22.163 5.119 27.551 1.00 98.50 89 ALA A CA 1
ATOM 654 C C . ALA A 1 89 ? -23.525 5.609 27.041 1.00 98.50 89 ALA A C 1
ATOM 656 O O . ALA A 1 89 ? -24.478 5.702 27.818 1.00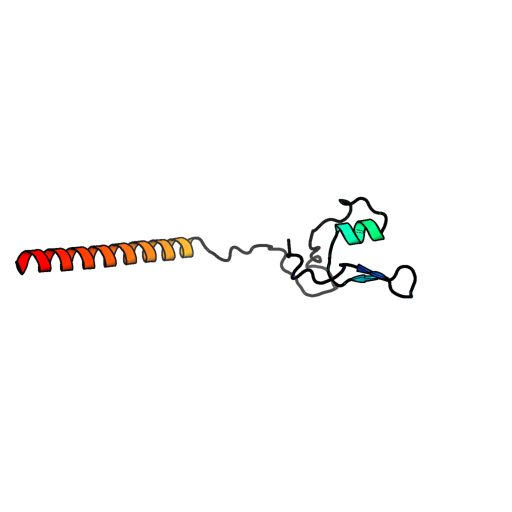 98.50 89 ALA A O 1
ATOM 657 N N . ILE A 1 90 ? -23.648 5.859 25.733 1.00 98.38 90 ILE A N 1
ATOM 658 C CA . ILE A 1 90 ? -24.917 6.246 25.103 1.00 98.38 90 ILE A CA 1
ATOM 659 C C . ILE A 1 90 ? -25.970 5.158 25.332 1.00 98.38 90 ILE A C 1
ATOM 661 O O . ILE A 1 90 ? -27.071 5.455 25.802 1.00 98.38 90 ILE A O 1
ATOM 665 N N . ALA A 1 91 ? -25.630 3.894 25.062 1.00 97.94 91 ALA A N 1
ATOM 666 C CA . ALA A 1 91 ? -26.538 2.771 25.266 1.00 97.94 91 ALA A CA 1
ATOM 667 C C . ALA A 1 91 ? -26.985 2.652 26.734 1.00 97.94 91 ALA A C 1
ATOM 669 O O . ALA A 1 91 ? -28.179 2.506 27.003 1.00 97.94 91 ALA A O 1
ATOM 670 N N . ALA A 1 92 ? -26.058 2.780 27.688 1.00 97.81 92 ALA A N 1
ATOM 671 C CA . ALA A 1 92 ? -26.355 2.719 29.118 1.00 97.81 92 ALA A CA 1
ATOM 672 C C . ALA A 1 92 ? -27.283 3.858 29.575 1.00 97.81 92 ALA A C 1
ATOM 674 O O . ALA A 1 92 ? -28.269 3.609 30.275 1.00 97.81 92 ALA A O 1
ATOM 675 N N . VAL A 1 93 ? -27.020 5.097 29.141 1.00 97.94 93 VAL A N 1
ATOM 676 C CA . VAL A 1 93 ? -27.862 6.263 29.456 1.00 97.94 93 VAL A CA 1
ATOM 677 C C . VAL A 1 93 ? -29.268 6.092 28.886 1.00 97.94 93 VAL A C 1
ATOM 679 O O . VAL A 1 93 ? -30.252 6.295 29.602 1.00 97.94 93 VAL A O 1
ATOM 682 N N . LEU A 1 94 ? -29.389 5.694 27.617 1.00 97.25 94 LEU A N 1
ATOM 683 C CA . LEU A 1 94 ? -30.688 5.476 26.978 1.00 97.25 94 LEU A CA 1
ATOM 684 C C . LEU A 1 94 ? -31.466 4.345 27.658 1.00 97.25 94 LEU A C 1
ATOM 686 O O . LEU A 1 94 ? -32.665 4.492 27.914 1.00 97.25 94 LEU A O 1
ATOM 690 N N . HIS A 1 95 ? -30.787 3.251 28.014 1.00 96.06 95 HIS A N 1
ATOM 691 C CA . HIS A 1 95 ? -31.392 2.137 28.743 1.00 96.06 95 HIS A CA 1
ATOM 692 C C . HIS A 1 95 ? -31.925 2.576 30.106 1.00 96.06 95 HIS A C 1
ATOM 694 O O . HIS A 1 95 ? -33.067 2.272 30.458 1.00 96.06 95 HIS A O 1
ATOM 700 N N . TRP A 1 96 ? -31.140 3.348 30.862 1.00 96.56 96 TRP A N 1
ATOM 701 C CA . TRP A 1 96 ? -31.565 3.835 32.171 1.00 96.56 96 TRP A CA 1
ATOM 702 C C . TRP A 1 96 ? -32.755 4.792 32.071 1.00 96.56 96 TRP A C 1
ATOM 704 O O . TRP A 1 96 ? -33.738 4.633 32.798 1.00 96.56 96 TRP A O 1
ATOM 714 N N . ARG A 1 97 ? -32.718 5.747 31.134 1.00 94.00 97 ARG A N 1
ATOM 715 C CA . ARG A 1 97 ? -33.831 6.680 30.903 1.00 94.00 97 ARG A CA 1
ATOM 716 C C . ARG A 1 97 ? -35.117 5.945 30.531 1.00 94.00 97 ARG A C 1
ATOM 718 O O . ARG A 1 97 ? -36.175 6.280 31.055 1.00 94.00 97 ARG A O 1
ATOM 725 N N . ARG A 1 98 ? -35.027 4.902 29.698 1.00 91.00 98 ARG A N 1
ATOM 726 C CA . ARG A 1 98 ? -36.181 4.073 29.317 1.00 91.00 98 ARG A CA 1
ATOM 727 C C . ARG A 1 98 ? -36.778 3.305 30.498 1.00 91.00 98 ARG A C 1
ATOM 729 O O . ARG A 1 98 ? -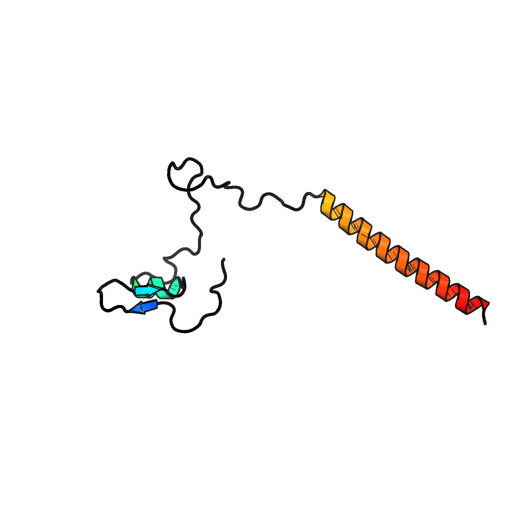37.987 3.106 30.518 1.00 91.00 98 ARG A O 1
ATOM 736 N N . ARG A 1 99 ? -35.960 2.869 31.465 1.00 87.38 99 ARG A N 1
ATOM 737 C CA . ARG A 1 99 ? -36.464 2.197 32.675 1.00 87.38 99 ARG A CA 1
ATOM 738 C C . ARG A 1 99 ? -37.116 3.143 33.680 1.00 87.38 99 ARG A C 1
ATOM 740 O O . ARG A 1 99 ? -37.997 2.694 34.387 1.00 87.38 99 ARG A O 1
ATOM 747 N N . ARG A 1 100 ? -36.675 4.404 33.776 1.00 77.94 100 ARG A N 1
ATOM 748 C CA . ARG A 1 100 ? -37.256 5.386 34.717 1.00 77.94 100 ARG A CA 1
ATOM 749 C C . ARG A 1 100 ? -38.514 6.085 34.196 1.00 77.94 100 ARG A C 1
ATOM 751 O O . ARG A 1 100 ? -39.248 6.651 34.990 1.00 77.94 100 ARG A O 1
ATOM 758 N N . GLY A 1 101 ? -38.708 6.132 32.878 1.00 71.31 101 GLY A N 1
ATOM 759 C CA . GLY A 1 101 ? -39.899 6.720 32.248 1.00 71.31 101 GLY A CA 1
ATOM 760 C C . GLY A 1 101 ? -41.050 5.732 32.023 1.00 71.31 101 GLY A C 1
ATOM 761 O O . GLY A 1 101 ? -42.025 6.092 31.371 1.00 71.31 101 GLY A O 1
ATOM 762 N N . ARG A 1 102 ? -40.904 4.490 32.490 1.00 54.50 102 ARG A N 1
ATOM 763 C CA . ARG A 1 102 ? -41.945 3.461 32.579 1.00 54.50 102 ARG A CA 1
ATOM 764 C C . ARG A 1 102 ? -42.269 3.244 34.045 1.00 54.50 102 ARG A C 1
ATOM 766 O O . ARG A 1 102 ? -43.440 2.922 34.313 1.00 54.50 102 ARG A O 1
#

Sequence (102 aa):
PASSGLALGPALAETPQPQVWLATRLDLPAIAARLGLPANALAGHVLRLDPASPLGYTRDLDLLPNTLPPSRHLGYAVQWFAMALAVLAIAAVLHWRRRRGR

Radius of gyration: 28.64 Å; Cα contacts (8 Å, |Δi|>4): 56; chains: 1; bounding box: 68×30×76 Å

Foldseek 3Di:
DPPQPDDDDDQWADDPDPPDIDGPTPDQQVVCVVVVHPSPPDDPDDDDDDLPDPDDDRDDPCPPPPPDDVVNVVVVVVVVVVVVVVVVVVVVVVVVVVVVVD

Mean predicted aligned error: 11.54 Å

Solvent-accessible surface area (backbone atoms only — not comparable to full-atom values): 6700 Å² total; per-residue (Å²): 125,87,75,77,70,83,82,73,78,70,45,65,42,84,50,99,48,86,100,43,66,50,68,80,45,91,46,59,51,64,51,21,59,76,69,74,42,59,69,77,72,65,72,90,68,84,86,74,72,61,58,85,46,94,65,81,75,84,47,80,82,69,88,66,71,73,88,68,54,73,69,56,56,52,53,52,50,52,51,54,50,52,52,52,51,53,53,51,51,52,52,50,53,54,53,52,53,58,64,73,77,105

Secondary structure (DSSP, 8-state):
--------S-SEEE-SSTT-EEESS--HHHHHHHTT--TTSS----PPPPTT-SSS------S---SS-HHHHHHHHHHHHHHHHHHHHHHHHHHHHHHH--